Protein AF-A0A562U4I8-F1 (afdb_monomer_lite)

Structure (mmCIF, N/CA/C/O backbone):
data_AF-A0A562U4I8-F1
#
_entry.id   AF-A0A562U4I8-F1
#
loop_
_atom_site.group_PDB
_atom_site.id
_atom_site.type_symbol
_atom_site.label_atom_id
_atom_site.label_alt_id
_atom_site.label_comp_id
_atom_site.label_asym_id
_atom_site.label_entity_id
_atom_site.label_seq_id
_atom_site.pdbx_PDB_ins_code
_atom_site.Cartn_x
_atom_site.Cartn_y
_atom_site.Cartn_z
_atom_site.occupancy
_atom_site.B_iso_or_equiv
_atom_site.auth_seq_id
_atom_site.auth_comp_id
_atom_site.auth_asym_id
_atom_site.auth_atom_id
_atom_site.pdbx_PDB_model_num
ATOM 1 N N . MET A 1 1 ? 35.002 3.049 -30.372 1.00 66.88 1 MET A N 1
ATOM 2 C CA . MET A 1 1 ? 35.085 2.267 -29.116 1.00 66.88 1 MET A CA 1
ATOM 3 C C . MET A 1 1 ? 34.519 3.039 -27.920 1.00 66.88 1 MET A C 1
ATOM 5 O O . MET A 1 1 ? 33.622 2.514 -27.278 1.00 66.88 1 MET A O 1
ATOM 9 N N . PHE A 1 2 ? 34.929 4.293 -27.682 1.00 75.06 2 PHE A N 1
ATOM 10 C CA . PHE A 1 2 ? 34.436 5.136 -26.572 1.00 75.06 2 PHE A CA 1
ATOM 11 C C . PHE A 1 2 ? 32.910 5.334 -26.506 1.00 75.06 2 PHE A C 1
ATOM 13 O O . PHE A 1 2 ? 32.322 5.157 -25.444 1.00 75.06 2 PHE A O 1
ATOM 20 N N . LEU A 1 3 ? 32.253 5.624 -27.636 1.00 76.56 3 LEU A N 1
ATOM 21 C CA . LEU A 1 3 ? 30.798 5.850 -27.672 1.00 76.56 3 LEU A CA 1
ATOM 22 C C . LEU A 1 3 ? 29.985 4.620 -27.235 1.00 76.56 3 LEU A C 1
ATOM 24 O O . LEU A 1 3 ? 29.053 4.758 -26.453 1.00 76.56 3 LEU A O 1
ATOM 28 N N . LYS A 1 4 ? 30.384 3.413 -27.668 1.00 74.25 4 LYS A N 1
ATOM 29 C CA . LYS A 1 4 ? 29.721 2.157 -27.271 1.00 74.25 4 LYS A CA 1
ATOM 30 C C . LYS A 1 4 ? 29.854 1.888 -25.768 1.00 74.25 4 LYS A C 1
ATOM 32 O O . LYS A 1 4 ? 28.895 1.466 -25.137 1.00 74.25 4 LYS A O 1
ATOM 37 N N . HIS A 1 5 ? 31.027 2.157 -25.192 1.00 73.62 5 HIS A N 1
ATOM 38 C CA . HIS A 1 5 ? 31.257 1.977 -23.758 1.00 73.62 5 HIS A CA 1
ATOM 39 C C . HIS A 1 5 ? 30.401 2.934 -22.913 1.00 73.62 5 HIS A C 1
ATOM 41 O O . HIS A 1 5 ? 29.766 2.497 -21.959 1.00 73.62 5 HIS A O 1
ATOM 47 N N . TYR A 1 6 ? 30.313 4.209 -23.304 1.00 81.56 6 TYR A N 1
ATOM 48 C CA . TYR A 1 6 ? 29.462 5.190 -22.624 1.00 81.56 6 TYR A CA 1
ATOM 49 C C . TYR A 1 6 ? 27.974 4.809 -22.683 1.00 81.56 6 TYR A C 1
ATOM 51 O O . TYR A 1 6 ? 27.294 4.811 -21.661 1.00 81.56 6 TYR A O 1
ATOM 59 N N . GLN A 1 7 ? 27.486 4.396 -23.858 1.00 78.44 7 GLN A N 1
ATOM 60 C CA . GLN A 1 7 ? 26.106 3.931 -24.034 1.00 78.44 7 GLN A CA 1
ATOM 61 C C . GLN A 1 7 ? 25.770 2.735 -23.133 1.00 78.44 7 GLN A C 1
ATOM 63 O O . GLN A 1 7 ? 24.696 2.701 -22.535 1.00 78.44 7 GLN A O 1
ATOM 68 N N . ASN A 1 8 ? 26.699 1.785 -22.988 1.00 76.38 8 ASN A N 1
ATOM 69 C CA . ASN A 1 8 ? 26.523 0.639 -22.097 1.00 76.38 8 ASN A CA 1
ATOM 70 C C . ASN A 1 8 ? 26.395 1.068 -20.629 1.00 76.38 8 ASN A C 1
ATOM 72 O O . ASN A 1 8 ? 25.536 0.544 -19.925 1.00 76.38 8 ASN A O 1
ATOM 76 N N . ILE A 1 9 ? 27.195 2.040 -20.175 1.00 80.44 9 ILE A N 1
ATOM 77 C CA . ILE A 1 9 ? 27.095 2.585 -18.810 1.00 80.44 9 ILE A CA 1
ATOM 78 C C . ILE A 1 9 ? 25.712 3.213 -18.590 1.00 80.44 9 ILE A C 1
ATOM 80 O O . ILE A 1 9 ? 25.025 2.859 -17.636 1.00 80.44 9 ILE A O 1
ATOM 84 N N . THR A 1 10 ? 25.249 4.061 -19.514 1.00 88.62 10 THR A N 1
ATOM 85 C CA . THR A 1 10 ? 23.922 4.691 -19.413 1.00 88.6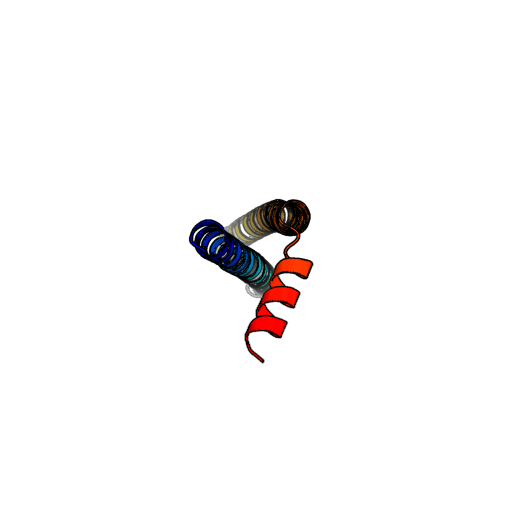2 10 THR A CA 1
ATOM 86 C C . THR A 1 10 ? 22.783 3.664 -19.405 1.00 8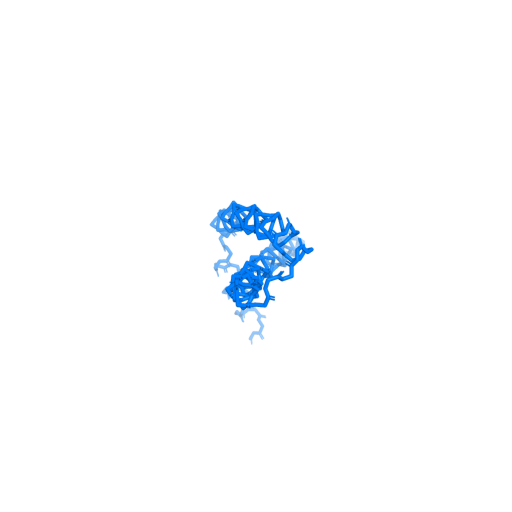8.62 10 THR A C 1
ATOM 88 O O . THR A 1 10 ? 21.796 3.838 -18.691 1.00 88.62 10 THR A O 1
ATOM 91 N N . ASN A 1 11 ? 22.905 2.577 -20.170 1.00 88.31 11 ASN A N 1
ATOM 92 C CA . ASN A 1 11 ? 21.915 1.498 -20.180 1.00 88.31 11 ASN A CA 1
ATOM 93 C C . ASN A 1 11 ? 21.894 0.721 -18.854 1.00 88.31 11 ASN A C 1
ATOM 95 O O . ASN A 1 11 ? 20.815 0.439 -18.334 1.00 88.31 11 ASN A O 1
ATOM 99 N N . MET A 1 12 ? 23.060 0.434 -18.266 1.00 88.19 12 MET A N 1
ATOM 100 C CA . MET A 1 12 ? 23.149 -0.184 -16.937 1.00 88.19 12 MET A CA 1
ATOM 101 C C . MET A 1 12 ? 22.532 0.696 -15.848 1.00 88.19 12 MET A C 1
ATOM 103 O O . MET A 1 12 ? 21.845 0.187 -14.963 1.00 88.19 12 MET A O 1
ATOM 107 N N . ASP A 1 13 ? 22.714 2.014 -15.922 1.00 94.69 13 ASP A N 1
ATOM 108 C CA . ASP A 1 13 ? 22.108 2.943 -14.965 1.00 94.69 13 ASP A CA 1
ATOM 109 C C . ASP A 1 13 ? 20.575 2.954 -15.064 1.00 94.69 13 ASP A C 1
ATOM 111 O O . ASP A 1 13 ? 19.887 2.987 -14.041 1.00 94.69 13 ASP A O 1
ATOM 115 N N . LYS A 1 14 ? 20.019 2.839 -16.279 1.00 95.88 14 LYS A N 1
ATOM 116 C CA . LYS A 1 14 ? 18.568 2.692 -16.490 1.00 95.88 14 LYS A CA 1
ATOM 117 C C . LYS A 1 14 ? 18.025 1.399 -15.886 1.00 95.88 14 LYS A C 1
ATOM 119 O O . LYS A 1 14 ? 17.000 1.447 -15.211 1.00 95.88 14 LYS A O 1
ATOM 124 N N . LEU A 1 15 ? 18.713 0.271 -16.081 1.00 96.50 15 LEU A N 1
ATOM 125 C CA . LEU A 1 15 ? 18.308 -1.017 -15.505 1.00 96.50 15 LEU A CA 1
ATOM 126 C C . LEU A 1 15 ? 18.352 -0.999 -13.974 1.00 96.50 15 LEU A C 1
ATOM 128 O O . LEU A 1 15 ? 17.403 -1.443 -13.331 1.00 96.50 15 LEU A O 1
ATOM 132 N N . LYS A 1 16 ? 19.405 -0.425 -13.380 1.00 96.56 16 LYS A N 1
ATOM 133 C CA . LYS A 1 16 ? 19.502 -0.254 -11.921 1.00 96.56 16 LYS A CA 1
ATOM 134 C C . LYS A 1 16 ? 18.381 0.623 -11.377 1.00 96.56 16 LYS A C 1
ATOM 136 O O . LYS A 1 16 ? 17.774 0.279 -10.365 1.00 96.56 16 LYS A O 1
ATOM 141 N N . LYS A 1 17 ? 18.103 1.746 -12.045 1.00 97.62 17 LYS A N 1
ATOM 142 C CA . LYS A 1 17 ? 17.019 2.648 -11.653 1.00 97.62 17 LYS A CA 1
ATOM 143 C C . LYS A 1 17 ? 15.667 1.942 -11.722 1.00 97.62 17 LYS A C 1
ATOM 145 O O . LYS A 1 17 ? 14.920 2.016 -10.755 1.00 97.62 17 LYS A O 1
ATOM 150 N N . PHE A 1 18 ? 15.383 1.228 -12.811 1.00 98.19 18 PHE A N 1
ATOM 151 C CA . PHE A 1 18 ? 14.146 0.463 -12.940 1.00 98.19 18 PHE A CA 1
ATOM 152 C C . PHE A 1 18 ? 14.013 -0.605 -11.851 1.00 98.19 18 PHE A C 1
ATOM 154 O O . PHE A 1 18 ? 12.985 -0.662 -11.191 1.00 98.19 18 PHE A O 1
ATOM 161 N N . GLY A 1 19 ? 15.070 -1.377 -11.583 1.00 97.94 19 GLY A N 1
ATOM 162 C CA . GLY A 1 19 ? 15.044 -2.383 -10.518 1.00 97.94 19 GLY A CA 1
ATOM 163 C C . GLY A 1 19 ? 14.783 -1.788 -9.129 1.00 97.94 19 GLY A C 1
ATOM 164 O O . GLY A 1 19 ? 14.092 -2.397 -8.316 1.00 97.94 19 GLY A O 1
ATOM 165 N N . LEU A 1 20 ? 15.280 -0.575 -8.854 1.00 98.56 20 LEU A N 1
ATOM 166 C CA . LEU A 1 20 ? 14.942 0.144 -7.623 1.00 98.56 20 LEU A CA 1
ATOM 167 C C . LEU A 1 20 ? 13.468 0.578 -7.596 1.00 98.56 20 LEU A C 1
ATOM 169 O O . LEU A 1 20 ? 12.840 0.495 -6.545 1.00 98.56 20 LEU A O 1
ATOM 173 N N . MET A 1 21 ? 12.914 1.016 -8.728 1.00 98.69 21 MET A N 1
ATOM 174 C CA . MET A 1 21 ? 11.496 1.369 -8.834 1.00 98.69 21 MET A CA 1
ATOM 175 C C . MET A 1 21 ? 10.594 0.146 -8.601 1.00 98.69 21 MET A C 1
ATOM 177 O O . MET A 1 21 ? 9.714 0.214 -7.749 1.00 98.69 21 MET A O 1
ATOM 181 N N . GLU A 1 22 ? 10.871 -0.990 -9.256 1.00 98.56 22 GLU A N 1
ATOM 182 C CA . GLU A 1 22 ? 10.150 -2.260 -9.036 1.00 98.56 22 GLU A CA 1
ATOM 183 C C . GLU A 1 22 ? 10.199 -2.679 -7.560 1.00 98.56 22 GLU A C 1
ATOM 185 O O . GLU A 1 22 ? 9.189 -3.062 -6.971 1.00 98.56 22 GLU A O 1
ATOM 190 N N . LYS A 1 23 ? 11.371 -2.549 -6.927 1.00 98.69 23 LYS A N 1
ATOM 191 C CA . LYS A 1 23 ? 11.532 -2.850 -5.504 1.00 98.69 23 LYS A CA 1
ATOM 192 C C . LYS A 1 23 ? 10.632 -1.977 -4.620 1.00 98.69 23 LYS A C 1
ATOM 194 O O . LYS A 1 23 ? 9.996 -2.505 -3.716 1.00 98.69 23 LYS A O 1
ATOM 199 N N . ILE A 1 24 ? 10.570 -0.671 -4.875 1.00 98.75 24 ILE A N 1
ATOM 200 C CA . ILE A 1 24 ? 9.728 0.253 -4.099 1.00 98.75 24 ILE A CA 1
ATOM 201 C C . ILE A 1 24 ? 8.237 -0.061 -4.300 1.00 98.75 24 ILE A C 1
ATOM 203 O O . ILE A 1 24 ? 7.482 -0.016 -3.334 1.00 98.75 24 ILE A O 1
ATOM 207 N N . VAL A 1 25 ? 7.809 -0.422 -5.518 1.00 98.81 25 VAL A N 1
ATOM 208 C CA . VAL A 1 25 ? 6.426 -0.870 -5.781 1.00 98.81 25 VAL A CA 1
ATOM 209 C C . VAL A 1 25 ? 6.074 -2.082 -4.913 1.00 98.81 25 VAL A C 1
ATOM 211 O O . VAL A 1 25 ? 5.035 -2.079 -4.258 1.00 98.81 25 VAL A O 1
ATOM 214 N N . HIS A 1 26 ? 6.954 -3.086 -4.841 1.00 98.69 26 HIS A N 1
ATOM 215 C CA . HIS A 1 26 ? 6.732 -4.249 -3.977 1.00 98.69 26 HIS A CA 1
ATOM 216 C C . HIS A 1 26 ? 6.680 -3.878 -2.488 1.00 98.69 26 HIS A C 1
ATOM 218 O O . HIS A 1 26 ? 5.784 -4.332 -1.783 1.00 98.69 26 HIS A O 1
ATOM 224 N N . GLU A 1 27 ? 7.581 -3.012 -2.012 1.00 98.81 27 GLU A N 1
ATOM 225 C CA . GLU A 1 27 ? 7.570 -2.558 -0.613 1.00 98.81 27 GLU A CA 1
ATOM 226 C C . GLU A 1 27 ? 6.279 -1.790 -0.259 1.00 98.81 27 GLU A C 1
ATOM 228 O O . GLU A 1 27 ? 5.768 -1.924 0.853 1.00 98.81 27 GLU A O 1
ATOM 233 N N . LEU A 1 28 ? 5.716 -1.020 -1.196 1.00 98.75 28 LEU A N 1
ATOM 234 C CA . LEU A 1 28 ? 4.436 -0.325 -1.016 1.00 98.75 28 LEU A CA 1
ATOM 235 C C . LEU A 1 28 ? 3.238 -1.290 -0.985 1.00 98.75 28 LEU A C 1
ATOM 237 O O . LEU A 1 28 ? 2.331 -1.098 -0.172 1.00 98.75 28 LEU A O 1
ATOM 241 N N . GLU A 1 29 ? 3.233 -2.341 -1.810 1.00 98.69 29 GLU A N 1
ATOM 242 C CA . GLU A 1 29 ? 2.207 -3.397 -1.762 1.00 98.69 29 GLU A CA 1
ATOM 243 C C . GLU A 1 29 ? 2.282 -4.179 -0.438 1.00 98.69 29 GLU A C 1
ATOM 245 O O . GLU A 1 29 ? 1.266 -4.384 0.229 1.00 98.69 29 GLU A O 1
ATOM 250 N N . ASP A 1 30 ? 3.484 -4.534 0.019 1.00 98.75 30 ASP A N 1
ATOM 251 C CA . ASP A 1 30 ? 3.688 -5.186 1.317 1.00 98.75 30 ASP A CA 1
ATOM 252 C C . ASP A 1 30 ? 3.234 -4.295 2.485 1.00 98.75 30 ASP A C 1
ATOM 254 O O . ASP A 1 30 ? 2.619 -4.768 3.452 1.00 98.75 30 ASP A O 1
ATOM 258 N N . LEU A 1 31 ? 3.488 -2.987 2.395 1.00 98.56 31 LEU A N 1
ATOM 259 C CA . LEU A 1 31 ? 3.043 -2.015 3.388 1.00 98.56 31 LEU A CA 1
ATOM 260 C C . LEU A 1 31 ? 1.511 -1.903 3.418 1.00 98.56 31 LEU A C 1
ATOM 262 O O . LEU A 1 31 ? 0.921 -1.917 4.501 1.00 98.56 31 LEU A O 1
ATOM 266 N N . LYS A 1 32 ? 0.860 -1.847 2.252 1.00 98.56 32 LYS A N 1
ATOM 267 C CA . LYS A 1 32 ? -0.603 -1.845 2.107 1.00 98.56 32 LYS A CA 1
ATOM 268 C C . LYS A 1 32 ? -1.231 -3.094 2.733 1.00 98.56 32 LYS A C 1
ATOM 270 O O . LYS A 1 32 ? -2.136 -2.977 3.561 1.00 98.56 32 LYS A O 1
ATOM 275 N N . ASN A 1 33 ? -0.707 -4.276 2.409 1.00 98.62 33 ASN A N 1
ATOM 276 C CA . ASN A 1 33 ? -1.160 -5.550 2.976 1.00 98.62 33 ASN A CA 1
ATOM 277 C C . ASN A 1 33 ? -0.994 -5.581 4.505 1.00 98.62 33 ASN A C 1
ATOM 279 O O . ASN A 1 33 ? -1.877 -6.032 5.239 1.00 98.62 33 ASN A O 1
ATOM 283 N N . SER A 1 34 ? 0.113 -5.028 5.006 1.00 98.44 34 SER A N 1
ATOM 284 C CA . SER A 1 34 ? 0.355 -4.898 6.445 1.00 98.44 34 SER A CA 1
ATOM 285 C C . SER A 1 34 ? -0.670 -3.984 7.131 1.00 98.44 34 SER A C 1
ATOM 287 O O . SER A 1 34 ? -1.153 -4.321 8.213 1.00 98.44 34 SER A O 1
ATOM 289 N N . GLN A 1 35 ? -1.055 -2.862 6.510 1.00 98.19 35 GLN A N 1
ATOM 290 C CA . GLN A 1 35 ? -2.100 -1.977 7.045 1.00 98.19 35 GLN A CA 1
ATOM 291 C C . GLN A 1 35 ? -3.478 -2.650 7.053 1.00 98.19 35 GLN A C 1
ATOM 293 O O . GLN A 1 35 ? -4.180 -2.567 8.059 1.00 98.19 35 GLN A O 1
ATOM 298 N N . GLN A 1 36 ? -3.843 -3.398 6.007 1.00 98.56 36 GLN A N 1
ATOM 299 C CA . GLN A 1 36 ? -5.092 -4.176 5.989 1.00 98.56 36 GLN A CA 1
ATOM 300 C C . GLN A 1 36 ? -5.171 -5.167 7.161 1.00 98.56 36 GLN A C 1
ATOM 302 O O . GLN A 1 36 ? -6.211 -5.286 7.812 1.00 98.56 36 GLN A O 1
ATOM 307 N N . ALA A 1 37 ? -4.061 -5.835 7.489 1.00 98.62 37 ALA A N 1
ATOM 308 C CA . ALA A 1 37 ? -4.001 -6.729 8.643 1.00 98.62 37 ALA A CA 1
ATOM 309 C C . ALA A 1 37 ? -4.176 -5.986 9.982 1.00 98.62 37 ALA A C 1
ATOM 311 O O . ALA A 1 37 ? -4.759 -6.533 10.920 1.00 98.62 37 ALA A O 1
ATOM 312 N N . ILE A 1 38 ? -3.683 -4.747 10.096 1.00 98.50 38 ILE A N 1
ATOM 313 C CA . ILE A 1 38 ? -3.890 -3.906 11.286 1.00 98.50 38 ILE A CA 1
ATOM 314 C C . ILE A 1 38 ? -5.365 -3.505 11.409 1.00 98.50 38 ILE A C 1
ATOM 316 O O . ILE A 1 38 ? -5.920 -3.637 12.497 1.00 98.50 38 ILE A O 1
ATOM 320 N N . ILE A 1 39 ? -6.013 -3.098 10.313 1.00 98.62 39 ILE A N 1
ATOM 321 C CA . ILE A 1 39 ? -7.447 -2.757 10.280 1.00 98.62 39 ILE A CA 1
ATOM 322 C C . ILE A 1 39 ? -8.293 -3.933 10.776 1.00 98.62 39 ILE A C 1
ATOM 324 O O . ILE A 1 39 ? -9.109 -3.776 11.680 1.00 98.62 39 ILE A O 1
ATOM 328 N N . GLN A 1 40 ? -8.044 -5.141 10.262 1.00 98.62 40 GLN A N 1
ATOM 329 C CA . GLN A 1 40 ? -8.760 -6.346 10.698 1.00 98.62 40 GLN A CA 1
ATOM 330 C C . GLN A 1 40 ? -8.582 -6.626 12.197 1.00 98.62 40 GLN A C 1
ATOM 332 O O . GLN A 1 40 ? -9.527 -7.032 12.875 1.00 98.62 40 GLN A O 1
ATOM 337 N N . LYS A 1 41 ? -7.374 -6.407 12.732 1.00 98.50 41 LYS A N 1
ATOM 338 C CA . LYS A 1 41 ? -7.104 -6.567 14.167 1.00 98.50 41 LYS A CA 1
ATOM 339 C C . LYS A 1 41 ? -7.824 -5.510 15.000 1.00 98.50 41 LYS A C 1
ATOM 341 O O . LYS A 1 41 ? -8.377 -5.871 16.032 1.00 98.50 41 LYS A O 1
ATOM 346 N N . LEU A 1 42 ? -7.845 -4.250 14.562 1.00 98.44 42 LEU A N 1
ATOM 347 C CA . LEU A 1 42 ? -8.582 -3.180 15.241 1.00 98.44 42 LEU A CA 1
ATOM 348 C C . LEU A 1 42 ? -10.078 -3.484 15.282 1.00 98.44 42 LEU A C 1
ATOM 350 O O . LEU A 1 42 ? -10.647 -3.487 16.367 1.00 98.44 42 LEU A O 1
ATOM 354 N N . ALA A 1 43 ? -10.666 -3.869 14.147 1.00 98.31 43 ALA A N 1
ATOM 355 C CA . ALA A 1 43 ? -12.072 -4.257 14.070 1.00 98.31 43 ALA A CA 1
ATOM 356 C C . ALA A 1 43 ? -12.413 -5.403 15.038 1.00 98.31 43 ALA A C 1
ATOM 358 O O .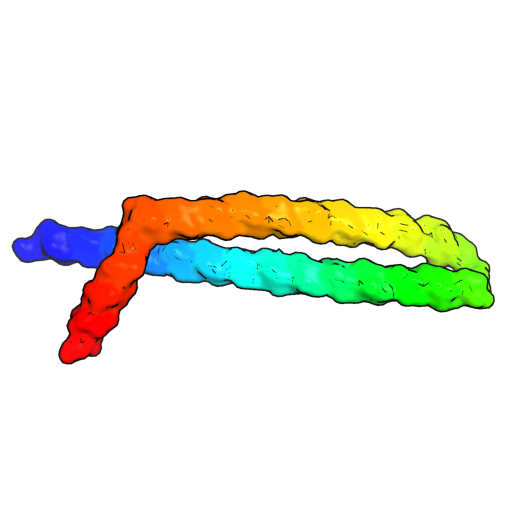 ALA A 1 43 ? -13.435 -5.373 15.717 1.00 98.31 43 ALA A O 1
ATOM 359 N N . LYS A 1 44 ? -11.537 -6.412 15.149 1.00 98.50 44 LYS A N 1
ATOM 360 C CA . LYS A 1 44 ? -11.734 -7.503 16.109 1.00 98.50 44 LYS A CA 1
ATOM 361 C C . LYS A 1 44 ? -11.692 -7.010 17.559 1.00 98.50 44 LYS A C 1
ATOM 363 O O . LYS A 1 44 ? -12.546 -7.396 18.344 1.00 98.50 44 LYS A O 1
ATOM 368 N N . ILE A 1 45 ? -10.726 -6.158 17.907 1.00 98.56 45 ILE A N 1
ATOM 369 C CA . ILE A 1 45 ? -10.605 -5.614 19.268 1.00 98.56 45 ILE A CA 1
ATOM 370 C C . ILE A 1 45 ? -11.816 -4.732 19.607 1.00 98.56 45 ILE A C 1
ATOM 372 O O . ILE A 1 45 ? -12.297 -4.774 20.734 1.00 98.56 45 ILE A O 1
ATOM 376 N N . GLU A 1 46 ? -12.333 -3.959 18.648 1.00 98.31 46 GLU A N 1
ATOM 377 C CA . GLU A 1 46 ? -13.564 -3.179 18.820 1.00 98.31 46 GLU A CA 1
ATOM 378 C C . GLU A 1 46 ? -14.759 -4.081 19.136 1.00 98.31 46 GLU A C 1
ATOM 380 O O . GLU A 1 46 ? -15.487 -3.800 20.085 1.00 98.31 46 GLU A O 1
ATOM 385 N N . VAL A 1 47 ? -14.922 -5.186 18.396 1.00 98.44 47 VAL A N 1
ATOM 386 C CA . VAL A 1 47 ? -15.972 -6.186 18.652 1.00 98.44 47 VAL A CA 1
ATOM 387 C C . VAL A 1 47 ? -15.812 -6.813 20.036 1.00 98.44 47 VAL A C 1
ATOM 389 O O . VAL A 1 47 ? -16.774 -6.832 20.799 1.00 98.44 47 VAL A O 1
ATOM 392 N N . ASP A 1 48 ? -14.606 -7.258 20.395 1.00 98.62 48 ASP A N 1
ATOM 393 C CA . ASP A 1 48 ? -14.329 -7.833 21.717 1.00 98.62 48 ASP A CA 1
ATOM 394 C C . ASP A 1 48 ? -14.618 -6.804 22.838 1.00 98.62 48 ASP A C 1
ATOM 396 O O . ASP A 1 48 ? -15.103 -7.150 23.919 1.00 98.62 48 ASP A O 1
ATOM 400 N N . ASN A 1 49 ? -14.390 -5.508 22.583 1.00 98.56 49 ASN A N 1
ATOM 401 C CA . ASN A 1 49 ? -14.672 -4.452 23.551 1.00 98.56 49 ASN A CA 1
ATOM 402 C C . ASN A 1 49 ? -16.171 -4.167 23.751 1.00 98.56 49 ASN A C 1
ATOM 404 O O . ASN A 1 49 ? -16.539 -3.626 24.794 1.00 98.56 49 ASN A O 1
ATOM 408 N N . ILE A 1 50 ? -17.046 -4.542 22.810 1.00 97.69 50 ILE A N 1
ATOM 409 C CA . ILE A 1 50 ? -18.505 -4.446 23.005 1.00 97.69 50 ILE A CA 1
ATOM 410 C C . ILE A 1 50 ? -18.935 -5.328 24.183 1.00 97.69 50 ILE A C 1
ATOM 412 O O . ILE A 1 50 ? -19.779 -4.922 24.981 1.00 97.69 50 ILE A O 1
ATOM 416 N N . GLU A 1 51 ? -18.336 -6.513 24.316 1.00 97.62 51 GLU A N 1
ATOM 417 C CA . GLU A 1 51 ? -18.606 -7.431 25.425 1.00 97.62 51 GLU A CA 1
ATOM 418 C C . GLU A 1 51 ? -17.926 -6.977 26.725 1.00 97.62 51 GLU A C 1
ATOM 420 O O . GLU A 1 51 ? -18.518 -7.073 27.801 1.00 97.62 51 GLU A O 1
ATOM 425 N N . LEU A 1 52 ? -16.692 -6.466 26.632 1.00 98.44 52 LEU A N 1
ATOM 426 C CA . LEU A 1 52 ? -15.906 -6.034 27.793 1.00 98.44 52 LEU A CA 1
ATOM 427 C C . LEU A 1 52 ? -16.415 -4.724 28.419 1.00 98.44 52 LEU A C 1
ATOM 429 O O . LEU A 1 52 ? -16.376 -4.568 29.640 1.00 98.44 52 LEU A O 1
ATOM 433 N N . GLY A 1 53 ? -16.862 -3.772 27.595 1.00 98.00 53 GLY A N 1
ATOM 434 C CA . GLY A 1 53 ? -17.350 -2.463 28.028 1.00 98.00 53 GLY A CA 1
ATOM 435 C C . GLY A 1 53 ? -16.269 -1.501 28.540 1.00 98.00 53 GLY A C 1
ATOM 436 O O . GLY A 1 53 ? -16.585 -0.611 29.338 1.00 98.00 53 GLY A O 1
ATOM 437 N N . ASP A 1 54 ? -15.004 -1.648 28.122 1.00 98.75 54 ASP A N 1
ATOM 438 C CA . ASP A 1 54 ? -13.945 -0.724 28.541 1.00 98.75 54 ASP A CA 1
ATOM 439 C C . ASP A 1 54 ? -14.121 0.650 27.875 1.00 98.75 54 ASP A C 1
ATOM 441 O O . ASP A 1 54 ? -14.133 0.793 26.648 1.00 98.75 54 ASP A O 1
ATOM 445 N N . LYS A 1 55 ? -14.241 1.687 28.712 1.00 98.44 55 LYS A N 1
ATOM 446 C CA . LYS A 1 55 ? -14.536 3.062 28.282 1.00 98.44 55 LYS A CA 1
ATOM 447 C C . LYS A 1 55 ? -13.395 3.746 27.556 1.00 98.44 55 LYS A C 1
ATOM 449 O O . LYS A 1 55 ? -13.640 4.670 26.782 1.00 98.44 55 LYS A O 1
ATOM 454 N N . ARG A 1 56 ? -12.154 3.338 27.813 1.00 98.19 56 ARG A N 1
ATOM 455 C CA . ARG A 1 56 ? -11.012 3.896 27.101 1.00 98.19 56 ARG A CA 1
ATOM 456 C C . ARG A 1 56 ? -10.936 3.301 25.703 1.00 98.19 56 ARG A C 1
ATOM 458 O O . ARG A 1 56 ? -10.767 4.052 24.752 1.00 98.19 56 ARG A O 1
ATOM 465 N N . LEU A 1 57 ? -11.116 1.991 25.576 1.00 98.44 57 LEU A N 1
ATOM 466 C CA . LEU A 1 57 ? -11.167 1.319 24.281 1.00 98.44 57 LEU A CA 1
ATOM 467 C C . LEU A 1 57 ? -12.353 1.803 23.432 1.00 98.44 57 LEU A C 1
ATOM 469 O O . LEU A 1 57 ? -12.160 2.100 22.258 1.00 98.44 57 LEU A O 1
ATOM 473 N N . GLU A 1 58 ? -13.537 1.981 24.029 1.00 98.00 58 GLU A N 1
ATOM 474 C CA . GLU A 1 58 ? -14.737 2.515 23.353 1.00 98.00 58 GLU A CA 1
ATOM 475 C C . GLU A 1 58 ? -14.496 3.916 22.770 1.00 98.00 58 GLU A C 1
ATOM 477 O O . GLU A 1 58 ? -15.024 4.259 21.715 1.00 98.00 58 GLU A O 1
ATOM 482 N N . LYS A 1 59 ? -13.669 4.718 23.447 1.00 97.94 59 LYS A N 1
ATOM 483 C CA . LYS A 1 59 ? -13.304 6.065 23.012 1.00 97.94 59 LYS A CA 1
ATOM 484 C C . LYS A 1 59 ? -12.175 6.072 21.977 1.00 97.94 59 LYS A C 1
ATOM 486 O O . LYS A 1 59 ? -12.262 6.803 20.998 1.00 97.94 59 LYS A O 1
ATOM 491 N N . ASP A 1 60 ? -11.103 5.323 22.223 1.00 98.38 60 ASP A N 1
ATOM 492 C CA . ASP A 1 60 ? -9.835 5.493 21.505 1.00 98.38 60 ASP A CA 1
ATOM 493 C C . ASP A 1 60 ? -9.739 4.611 20.241 1.00 98.38 60 ASP A C 1
ATOM 495 O O . ASP A 1 60 ? -9.074 5.003 19.278 1.00 98.38 60 ASP A O 1
ATOM 499 N N . LEU A 1 61 ? -10.377 3.429 20.217 1.00 98.25 61 LEU A N 1
ATOM 500 C CA . LEU A 1 61 ? -10.276 2.494 19.085 1.00 98.25 61 LEU A CA 1
ATOM 501 C C . LEU A 1 61 ? -10.889 3.022 17.778 1.00 98.25 61 LEU A C 1
ATOM 503 O O . LEU A 1 61 ? -10.192 2.912 16.767 1.00 98.25 61 LEU A O 1
ATOM 507 N N . PRO A 1 62 ? -12.076 3.667 17.764 1.00 97.38 62 PRO A N 1
ATOM 508 C CA . PRO A 1 62 ? -12.653 4.186 16.521 1.00 97.38 62 PRO A CA 1
ATOM 509 C C . PRO A 1 62 ? -11.742 5.211 15.832 1.00 97.38 62 PRO A C 1
ATOM 511 O O . PRO A 1 62 ? -11.504 5.146 14.626 1.00 97.38 62 PRO A O 1
ATOM 514 N N . ASP A 1 63 ? -11.142 6.113 16.615 1.00 98.12 63 ASP A N 1
ATOM 515 C CA . ASP A 1 63 ? -10.183 7.100 16.113 1.00 98.12 63 ASP A CA 1
ATOM 516 C C . ASP A 1 63 ? -8.905 6.435 15.575 1.00 98.12 63 ASP A C 1
ATOM 518 O O . ASP A 1 63 ? -8.311 6.894 14.597 1.00 98.12 63 ASP A O 1
ATOM 522 N N . MET A 1 64 ? -8.437 5.360 16.221 1.00 98.06 64 MET A N 1
ATOM 523 C CA . MET A 1 64 ? -7.307 4.572 15.723 1.00 98.06 64 MET A CA 1
ATOM 524 C C . MET A 1 64 ? -7.650 3.870 14.407 1.00 98.06 64 MET A C 1
ATOM 526 O O . MET A 1 64 ? -6.843 3.917 13.480 1.00 98.06 64 MET A O 1
ATOM 530 N N . HIS A 1 65 ? -8.829 3.256 14.314 1.00 98.25 65 HIS A N 1
ATOM 531 C CA . HIS A 1 65 ? -9.314 2.567 13.122 1.00 98.25 65 HIS A CA 1
ATOM 532 C C . HIS A 1 65 ? -9.407 3.526 11.934 1.00 98.25 65 HIS A C 1
ATOM 534 O O . HIS A 1 65 ? -8.867 3.227 10.864 1.00 98.25 65 HIS A O 1
ATOM 540 N N . GLN A 1 66 ? -9.981 4.716 12.137 1.00 98.25 66 GLN A N 1
ATOM 541 C CA . GLN A 1 66 ? -10.055 5.737 11.095 1.00 98.25 66 GLN A CA 1
ATOM 542 C C . GLN A 1 66 ? -8.660 6.138 10.604 1.00 98.25 66 GLN A C 1
ATOM 544 O O . GLN A 1 66 ? -8.397 6.070 9.409 1.00 98.25 66 GLN A O 1
ATOM 549 N N . ARG A 1 67 ? -7.719 6.446 11.512 1.00 98.38 67 ARG A N 1
ATOM 550 C CA . ARG A 1 67 ? -6.348 6.830 11.124 1.00 98.38 67 ARG A CA 1
ATOM 551 C C . ARG A 1 67 ? -5.620 5.751 10.322 1.00 98.38 67 ARG A C 1
ATOM 553 O O . ARG A 1 67 ? -4.867 6.076 9.408 1.00 98.38 67 ARG A O 1
ATOM 560 N N . VAL A 1 68 ? -5.794 4.478 10.678 1.00 98.06 68 VAL A N 1
ATOM 561 C CA . VAL A 1 68 ? -5.177 3.362 9.942 1.00 98.06 68 VAL A CA 1
ATOM 562 C C . VAL A 1 68 ? -5.825 3.202 8.563 1.00 98.06 68 VAL A C 1
ATOM 564 O O . VAL A 1 68 ? -5.115 2.950 7.591 1.00 98.06 68 VAL A O 1
ATOM 567 N N . THR A 1 69 ? -7.139 3.408 8.458 1.00 98.19 69 THR A N 1
ATOM 568 C CA . THR A 1 69 ? -7.871 3.373 7.180 1.00 98.19 69 THR A CA 1
ATOM 569 C C . THR A 1 69 ? -7.448 4.517 6.259 1.00 98.19 69 THR A C 1
ATOM 571 O O . THR A 1 69 ? -7.060 4.266 5.124 1.00 98.19 69 THR A O 1
ATOM 574 N N . ASP A 1 70 ? -7.386 5.750 6.768 1.00 98.56 70 ASP A N 1
ATOM 575 C CA . ASP A 1 70 ? -6.918 6.915 6.002 1.00 98.56 70 ASP A CA 1
ATOM 576 C C . ASP A 1 70 ? -5.480 6.716 5.491 1.00 98.56 70 ASP A C 1
ATOM 578 O O . ASP A 1 70 ? -5.115 7.096 4.372 1.00 98.56 70 ASP A O 1
ATOM 582 N N . ASN A 1 71 ? -4.634 6.091 6.317 1.00 98.12 71 ASN A N 1
ATOM 583 C CA . ASN A 1 71 ? -3.265 5.778 5.936 1.00 98.12 71 ASN A CA 1
ATOM 584 C C . ASN A 1 71 ? -3.204 4.674 4.866 1.00 98.12 71 ASN A C 1
ATOM 586 O O . ASN A 1 71 ? -2.377 4.762 3.959 1.00 98.12 71 ASN A O 1
ATOM 590 N N . LEU A 1 72 ? -4.078 3.661 4.932 1.00 98.62 72 LEU A N 1
ATOM 591 C CA . LEU A 1 72 ? -4.209 2.644 3.883 1.00 98.62 72 LEU A CA 1
ATOM 592 C C . LEU A 1 72 ? -4.576 3.284 2.538 1.00 98.62 72 LEU A C 1
ATOM 594 O O . LEU A 1 72 ? -3.933 2.970 1.536 1.00 98.62 72 LEU A O 1
ATOM 598 N N . ASP A 1 73 ? -5.547 4.199 2.522 1.00 98.56 73 ASP A N 1
ATOM 599 C CA . ASP A 1 73 ? -5.962 4.910 1.307 1.00 98.56 73 ASP A CA 1
ATOM 600 C C . ASP A 1 73 ? -4.809 5.740 0.725 1.00 98.56 73 ASP A C 1
ATOM 602 O O . ASP A 1 73 ? -4.541 5.708 -0.478 1.00 98.56 73 ASP A O 1
ATOM 606 N N . THR A 1 74 ? -4.053 6.415 1.595 1.00 98.62 74 THR A N 1
ATOM 607 C CA . THR A 1 74 ? -2.856 7.172 1.201 1.00 98.62 74 THR A CA 1
ATOM 608 C C . THR A 1 74 ? -1.797 6.264 0.568 1.00 98.62 74 THR A C 1
ATOM 610 O O . THR A 1 74 ? -1.257 6.584 -0.491 1.00 98.62 74 THR A O 1
ATOM 613 N N . ILE A 1 75 ? -1.509 5.111 1.180 1.00 98.56 75 ILE A N 1
ATOM 614 C CA . ILE A 1 75 ? -0.549 4.134 0.646 1.00 98.56 75 ILE A CA 1
ATOM 615 C C . ILE A 1 75 ? -1.022 3.587 -0.703 1.00 98.56 75 ILE A C 1
ATOM 617 O O . ILE A 1 75 ? -0.215 3.475 -1.624 1.00 98.56 75 ILE A O 1
ATOM 621 N N . ALA A 1 76 ? -2.312 3.271 -0.838 1.00 98.62 76 ALA A N 1
ATOM 622 C CA . ALA A 1 76 ? -2.882 2.761 -2.081 1.00 98.62 76 ALA A CA 1
ATOM 623 C C . ALA A 1 76 ? -2.751 3.776 -3.228 1.00 98.62 76 ALA A C 1
ATOM 625 O O . ALA A 1 76 ? -2.319 3.400 -4.316 1.00 98.62 76 ALA A O 1
ATOM 626 N N . SER A 1 77 ? -3.033 5.057 -2.967 1.00 98.69 77 SER A N 1
ATOM 627 C CA . SER A 1 77 ? -2.852 6.131 -3.951 1.00 98.69 77 SER A CA 1
ATOM 628 C C . SER A 1 77 ? -1.387 6.286 -4.372 1.00 98.69 77 SER A C 1
ATOM 630 O O . SER A 1 77 ? -1.098 6.369 -5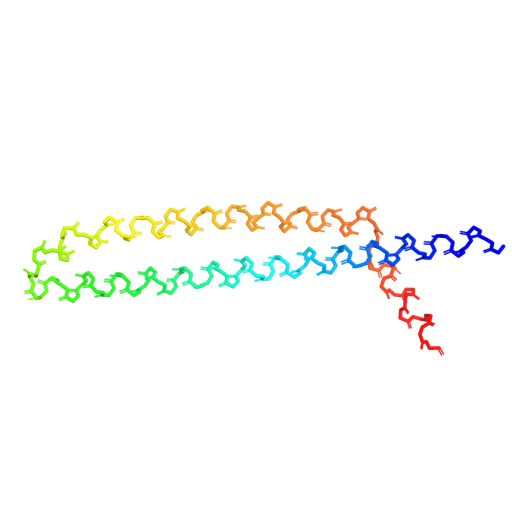.563 1.00 98.69 77 SER A O 1
ATOM 632 N N . ILE A 1 78 ? -0.447 6.280 -3.418 1.00 98.69 78 ILE A N 1
ATOM 633 C CA . ILE A 1 78 ? 0.993 6.379 -3.718 1.00 98.69 78 ILE A CA 1
ATOM 634 C C . ILE A 1 78 ? 1.457 5.182 -4.554 1.00 98.69 78 ILE A C 1
ATOM 636 O O . ILE A 1 78 ? 2.234 5.349 -5.495 1.00 98.69 78 ILE A O 1
ATOM 640 N N . LEU A 1 79 ? 0.997 3.980 -4.208 1.00 98.75 79 LEU A N 1
ATOM 641 C CA . LEU A 1 79 ? 1.319 2.757 -4.931 1.00 98.75 79 LEU A CA 1
ATOM 642 C C . LEU A 1 79 ? 0.831 2.817 -6.381 1.00 98.75 79 LEU A C 1
ATOM 644 O O . LEU A 1 79 ? 1.616 2.534 -7.283 1.00 98.75 79 LEU A O 1
ATOM 648 N N . GLU A 1 80 ? -0.421 3.212 -6.613 1.00 98.69 80 GLU A N 1
ATOM 649 C CA . GLU A 1 80 ? -0.983 3.349 -7.962 1.00 98.69 80 GLU A CA 1
ATOM 650 C C . GLU A 1 80 ? -0.177 4.348 -8.807 1.00 98.69 80 GLU A C 1
ATOM 652 O O . GLU A 1 80 ? 0.287 4.022 -9.907 1.00 98.69 80 GLU A O 1
ATOM 657 N N . ASP A 1 81 ? 0.073 5.539 -8.260 1.00 98.75 81 ASP A N 1
ATOM 658 C CA . ASP A 1 81 ? 0.827 6.589 -8.941 1.00 98.75 81 ASP A CA 1
ATOM 659 C C . ASP A 1 81 ? 2.267 6.160 -9.250 1.00 98.75 81 ASP A C 1
ATOM 661 O O . ASP A 1 81 ? 2.804 6.457 -10.325 1.00 98.75 81 ASP A O 1
ATOM 665 N N . PHE A 1 82 ? 2.932 5.479 -8.315 1.00 98.75 82 PHE A N 1
ATOM 666 C CA . PHE A 1 82 ? 4.328 5.079 -8.473 1.00 98.75 82 PHE A CA 1
ATOM 667 C C . PHE A 1 82 ? 4.493 3.847 -9.372 1.00 98.75 82 PHE A C 1
ATOM 669 O O . PHE A 1 82 ? 5.442 3.790 -10.160 1.00 98.75 82 PHE A O 1
ATOM 676 N N . ALA A 1 83 ? 3.552 2.900 -9.338 1.00 98.69 83 ALA A N 1
ATOM 677 C CA . ALA A 1 83 ? 3.498 1.792 -10.289 1.00 98.69 83 ALA A CA 1
ATOM 678 C C . ALA A 1 83 ? 3.321 2.318 -11.723 1.00 98.69 83 ALA A C 1
ATOM 680 O O . ALA A 1 83 ? 4.127 1.998 -12.594 1.00 98.69 83 ALA A O 1
ATOM 681 N N . SER A 1 84 ? 2.388 3.254 -11.942 1.00 98.62 84 SER A N 1
ATOM 682 C CA . SER A 1 84 ? 2.196 3.913 -13.245 1.00 98.62 84 SER A CA 1
ATOM 683 C C . SER A 1 84 ? 3.464 4.620 -13.746 1.00 98.62 84 SER A C 1
ATOM 685 O O . SER A 1 84 ? 3.811 4.557 -14.928 1.00 98.62 84 SER A O 1
ATOM 687 N N . GLN A 1 85 ? 4.198 5.294 -12.855 1.00 98.50 85 GLN A N 1
ATOM 688 C CA . GLN A 1 85 ? 5.488 5.905 -13.195 1.00 98.50 85 GLN A CA 1
ATOM 689 C C . GLN A 1 85 ? 6.558 4.864 -13.548 1.00 98.50 85 GLN A C 1
ATOM 691 O O . GLN A 1 85 ? 7.372 5.107 -14.441 1.00 98.50 85 GLN A O 1
ATOM 696 N N . THR A 1 86 ? 6.556 3.721 -12.864 1.00 98.31 86 THR A N 1
ATOM 697 C CA . THR A 1 86 ? 7.475 2.601 -13.105 1.00 98.31 86 THR A CA 1
ATOM 698 C C . THR A 1 86 ? 7.223 1.966 -14.468 1.00 98.31 86 THR A C 1
ATOM 700 O O . THR A 1 86 ? 8.167 1.814 -15.245 1.00 98.31 86 THR A O 1
ATOM 703 N N . ASP A 1 87 ? 5.961 1.726 -14.817 1.00 98.31 87 ASP A N 1
ATOM 704 C CA . ASP A 1 87 ? 5.566 1.191 -16.123 1.00 98.31 87 ASP A CA 1
ATOM 705 C C . ASP A 1 87 ? 5.951 2.148 -17.256 1.00 98.31 87 ASP A C 1
ATOM 707 O O . ASP A 1 87 ? 6.661 1.773 -18.191 1.00 98.31 87 ASP A O 1
ATOM 711 N N . LYS A 1 88 ? 5.618 3.439 -17.119 1.00 98.38 88 LYS A N 1
ATOM 712 C CA . LYS A 1 88 ? 6.036 4.470 -18.086 1.00 98.38 88 LYS A CA 1
ATOM 713 C C . LYS A 1 88 ? 7.553 4.549 -18.222 1.00 98.38 88 LYS A C 1
ATOM 715 O O . LYS A 1 88 ? 8.063 4.807 -19.312 1.00 98.38 88 LYS A O 1
ATOM 720 N N . PHE A 1 89 ? 8.299 4.374 -17.130 1.00 98.12 89 PHE A N 1
ATOM 721 C CA . PHE A 1 89 ? 9.757 4.337 -17.192 1.00 98.12 89 PHE A CA 1
ATOM 722 C C . PHE A 1 89 ? 10.248 3.118 -17.978 1.00 98.12 89 PHE A C 1
ATOM 724 O O . PHE A 1 89 ? 11.175 3.269 -18.778 1.00 98.12 89 PHE A O 1
ATOM 731 N N . SER A 1 90 ? 9.625 1.951 -17.781 1.00 97.44 90 SER A N 1
ATOM 732 C CA . SER A 1 90 ? 9.911 0.725 -18.531 1.00 97.44 90 SER A CA 1
ATOM 733 C C . SER A 1 90 ? 9.764 0.937 -20.035 1.00 97.44 90 SER A C 1
ATOM 735 O O . SER A 1 90 ? 10.721 0.726 -20.790 1.00 97.44 90 SER A O 1
ATOM 737 N N . ASP A 1 91 ? 8.603 1.451 -20.443 1.00 97.25 91 ASP A N 1
ATOM 738 C CA . ASP A 1 91 ? 8.240 1.656 -21.843 1.00 97.25 91 ASP A CA 1
ATOM 739 C C . ASP A 1 91 ? 9.152 2.689 -22.511 1.00 97.25 91 ASP A C 1
ATOM 741 O O . ASP A 1 91 ? 9.773 2.421 -23.542 1.00 97.25 91 ASP A O 1
ATOM 745 N N . ASN A 1 92 ? 9.328 3.853 -21.875 1.00 97.38 92 ASN A N 1
ATOM 746 C CA . ASN A 1 92 ? 10.137 4.948 -22.416 1.00 97.38 92 ASN A CA 1
ATOM 747 C C . ASN A 1 92 ? 11.623 4.590 -22.571 1.00 97.38 92 ASN A C 1
ATOM 749 O O . ASN A 1 92 ? 12.333 5.218 -23.358 1.00 97.38 92 ASN A O 1
ATOM 753 N N . ASN A 1 93 ? 12.119 3.617 -21.803 1.00 95.75 93 ASN A N 1
ATOM 754 C CA . ASN A 1 93 ? 13.522 3.205 -21.835 1.00 95.75 93 ASN A CA 1
ATOM 755 C C . ASN A 1 93 ? 13.745 1.853 -22.513 1.00 95.75 93 ASN A C 1
ATOM 757 O O . ASN A 1 93 ? 14.896 1.422 -22.592 1.00 95.75 93 ASN A O 1
ATOM 761 N N . ASN A 1 94 ? 12.683 1.217 -23.015 1.00 95.44 94 ASN A N 1
ATOM 762 C CA . ASN A 1 94 ? 12.718 -0.107 -23.623 1.00 95.44 94 ASN A CA 1
ATOM 763 C C . ASN A 1 94 ? 13.447 -1.131 -22.729 1.00 95.44 94 ASN A C 1
ATOM 765 O O . ASN A 1 94 ? 14.360 -1.839 -23.162 1.00 95.44 94 ASN A O 1
ATOM 769 N N . ILE A 1 95 ? 13.082 -1.154 -21.441 1.00 96.44 95 ILE A N 1
ATOM 770 C CA . ILE A 1 95 ? 13.784 -1.936 -20.413 1.00 96.44 95 ILE A CA 1
ATOM 771 C C . ILE A 1 95 ? 13.831 -3.427 -20.762 1.00 96.44 95 ILE A C 1
ATOM 773 O O . ILE A 1 95 ? 14.848 -4.068 -20.506 1.00 96.44 95 ILE A O 1
ATOM 777 N N . ALA A 1 96 ? 12.784 -3.971 -21.390 1.00 94.62 96 ALA A N 1
ATOM 778 C CA . ALA A 1 96 ? 12.762 -5.360 -21.845 1.00 94.62 96 ALA A CA 1
ATOM 779 C C . ALA A 1 96 ? 13.933 -5.674 -22.795 1.00 94.62 96 ALA A C 1
ATOM 781 O O . ALA A 1 96 ? 14.698 -6.604 -22.540 1.00 94.62 96 ALA A O 1
ATOM 782 N N . ALA A 1 97 ? 14.140 -4.846 -23.824 1.00 94.44 97 ALA A N 1
ATOM 783 C CA . ALA A 1 97 ? 15.251 -5.016 -24.758 1.00 94.44 97 ALA A CA 1
ATOM 784 C C . ALA A 1 97 ? 16.617 -4.838 -24.074 1.00 94.44 97 ALA A C 1
ATOM 786 O O . ALA A 1 97 ? 17.574 -5.539 -24.401 1.00 94.44 97 ALA A O 1
ATOM 787 N N . LEU A 1 98 ? 16.724 -3.921 -23.105 1.00 93.38 98 LEU A N 1
ATOM 788 C CA . LEU A 1 98 ? 17.957 -3.733 -22.337 1.00 93.38 98 LEU A CA 1
ATOM 789 C C . LEU A 1 98 ? 18.279 -4.946 -21.447 1.00 93.38 98 LEU A C 1
ATOM 791 O O . LEU A 1 98 ? 19.441 -5.349 -21.386 1.00 93.38 98 LEU A O 1
ATOM 795 N N . LYS A 1 99 ? 17.271 -5.552 -20.800 1.00 92.06 99 LYS A N 1
ATOM 796 C CA . LYS A 1 99 ? 17.422 -6.788 -20.010 1.00 92.06 99 LYS A CA 1
ATOM 797 C C . LYS A 1 99 ? 17.875 -7.957 -20.900 1.00 92.06 99 LYS A C 1
ATOM 799 O O . LYS A 1 99 ? 18.785 -8.690 -20.521 1.00 92.06 99 LYS A O 1
ATOM 804 N N . GLU A 1 100 ? 17.298 -8.103 -22.096 1.00 92.44 100 GLU A N 1
ATOM 805 C CA . GLU A 1 100 ? 17.690 -9.139 -23.067 1.00 92.44 100 GLU A CA 1
ATOM 806 C C . GLU A 1 100 ? 19.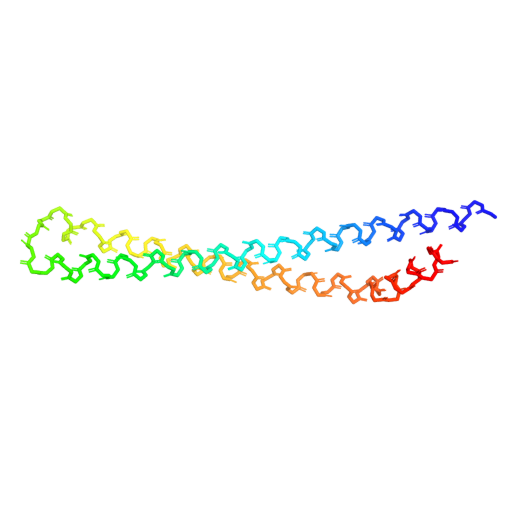144 -8.966 -23.537 1.00 92.44 100 GLU A C 1
ATOM 808 O O . GLU A 1 100 ? 19.928 -9.915 -23.511 1.00 92.44 100 GLU A O 1
ATOM 813 N N . GLN A 1 101 ? 19.540 -7.741 -23.895 1.00 89.00 101 GLN A N 1
ATOM 814 C CA . GLN A 1 101 ? 20.919 -7.436 -24.288 1.00 89.00 101 GLN A CA 1
ATOM 815 C C . GLN A 1 101 ? 21.927 -7.730 -23.169 1.00 89.00 101 GLN A C 1
ATOM 817 O O . GLN A 1 101 ? 23.007 -8.253 -23.440 1.00 89.00 101 GLN A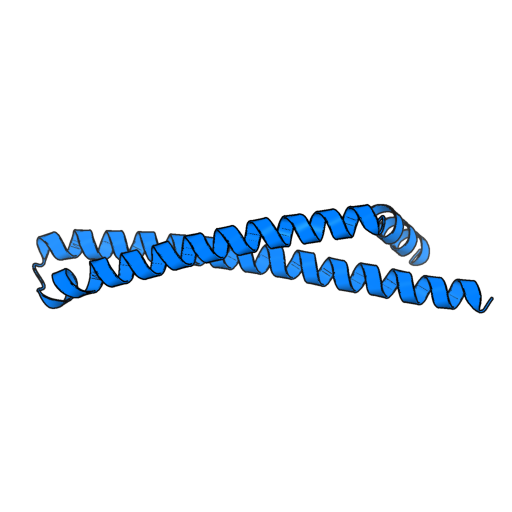 O 1
ATOM 822 N N . GLU A 1 102 ? 21.590 -7.410 -21.916 1.00 87.06 102 GLU A N 1
ATOM 823 C CA . GLU A 1 102 ? 22.448 -7.708 -20.766 1.00 87.06 102 GLU A CA 1
ATOM 824 C C . GLU A 1 102 ? 22.605 -9.220 -20.547 1.00 87.06 102 GLU A C 1
ATOM 826 O O . GLU A 1 102 ? 23.709 -9.686 -20.259 1.00 87.06 102 GLU A O 1
ATOM 831 N N . ALA A 1 103 ? 21.526 -9.992 -20.705 1.00 88.38 103 ALA A N 1
ATOM 832 C CA . ALA A 1 103 ? 21.560 -11.445 -20.570 1.00 88.38 103 ALA A CA 1
ATOM 833 C C . ALA A 1 103 ? 22.454 -12.094 -21.639 1.00 88.38 103 ALA A C 1
ATOM 835 O O . ALA A 1 103 ? 23.284 -12.939 -21.311 1.00 88.38 103 ALA A O 1
ATOM 836 N N . LEU A 1 104 ? 22.346 -11.647 -22.894 1.00 87.19 104 LEU A N 1
ATOM 837 C CA . LEU A 1 104 ? 23.183 -12.130 -23.997 1.00 87.19 104 LEU A CA 1
ATOM 838 C C . LEU A 1 104 ? 24.662 -11.752 -23.830 1.00 87.19 104 LEU A C 1
ATOM 840 O O . LEU A 1 104 ? 25.527 -12.505 -24.253 1.00 87.19 104 LEU A O 1
ATOM 844 N N . ALA A 1 105 ? 24.968 -10.609 -23.209 1.00 79.81 105 ALA A N 1
ATOM 845 C CA . ALA A 1 105 ? 26.344 -10.158 -22.984 1.00 79.81 105 ALA A CA 1
ATOM 846 C C . ALA A 1 105 ? 27.072 -10.887 -21.837 1.00 79.81 105 ALA A C 1
ATOM 848 O O . ALA A 1 105 ? 28.286 -10.731 -21.692 1.00 79.81 105 ALA A O 1
ATOM 849 N N . LYS A 1 106 ? 26.347 -11.635 -20.994 1.00 71.56 106 LYS A N 1
ATOM 850 C CA . LYS A 1 106 ? 26.905 -12.430 -19.883 1.00 71.56 106 LYS A CA 1
ATOM 851 C C . LYS A 1 106 ? 27.224 -13.883 -20.272 1.00 71.56 106 LYS A C 1
ATOM 853 O O . LYS A 1 106 ? 27.763 -14.605 -19.433 1.00 71.56 106 LYS A O 1
ATOM 858 N N . HIS A 1 107 ? 26.903 -14.289 -21.501 1.00 54.12 107 HIS A N 1
ATOM 859 C CA . HIS A 1 107 ? 27.190 -15.602 -22.087 1.00 54.12 107 HIS A CA 1
ATOM 860 C C . HIS A 1 107 ? 28.255 -15.497 -23.181 1.00 54.12 107 HIS A C 1
ATOM 862 O O . HIS A 1 107 ? 29.027 -16.472 -23.313 1.00 54.12 107 HIS A O 1
#

Secondary structure (DSSP, 8-state):
-HHHHHHHHHHHHHHHHHHHHHHHHHHHHHHHHHHHHHHHHHHHHHHHHHHH--HHHHHHHHHHHHHHHHHHHHHHHHHHHHHHHHHHHHHHHTHHHHHHHHHHHT-

Sequence (107 aa):
MFLKHYQNITNMDKLKKFGLMEKIVHELEDLKNSQQAIIQKLAKIEVDNIELGDKRLEKDLPDMHQRVTDNLDTIASILEDFASQTDKFSDNNNIAALKEQEALAKH

Foldseek 3Di:
DVVVVVVLVVLVVLLVVLVVLVVVLVVLVVVLVVLVVVLVVLVVVCVVCVVVVDPVNVPVSVVVNVVSVVVSVVSVVVSVVSVVVSVVSCVVSVNVVSVVVVVVVVD

Radius of gyration: 22.68 Å; chains: 1; bounding box: 54×23×58 Å

Organism: NCBI:txid652788

pLDDT: mean 94.58, std 8.15, range [54.12, 98.81]